Protein AF-A0A453NUN2-F1 (afdb_monomer)

Mean predicted aligned error: 3.06 Å

InterPro domains:
  IPR001870 B30.2/SPRY domain [PS50188] (1-78)
  IPR003877 SPRY domain [PF00622] (1-76)
  IPR013320 Concanavalin A-like lectin/glucanase domain superfamily [SSF49899] (1-76)
  IPR043136 B30.2/SPRY domain superfamily [G3DSA:2.60.120.920] (1-78)
  IPR044736 Ran-binding protein Gid1/RanBPM/SPLA, SPRY domain [cd128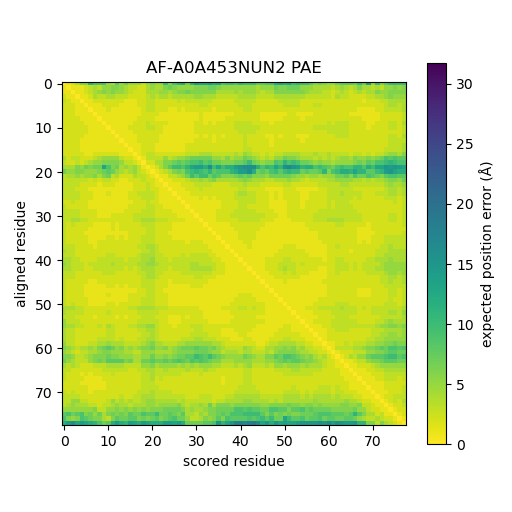85] (1-78)
  IPR050618 Ubiquitination and Signaling Pathway Regulator [PTHR12864] (1-53)

Foldseek 3Di:
DAALDWDQAQVQRWIDHHPDDIDRFFHHHDPPKDKDWDADPVQQWIFMAIPNHTRDIDHNPHDDDDDDDDDDDDPPRD

pLDDT: mean 93.93, std 5.24, range [71.19, 98.75]

Nearest PDB structures (foldseek):
  5ji9-assembly1_A  TM=9.492E-01  e=5.353E-05  Homo sapiens
  5jia-assembly2_B  TM=9.091E-01  e=8.217E-05  Mus musculus
  7nsc-assembly1_A  TM=9.322E-01  e=7.447E-04  Homo sapiens
  4xw3-assembly1_A  TM=6.536E-01  e=3.316E-02  Homo sapiens
  6idc-assembly1_A-2  TM=4.974E-01  e=1.570E+00  Borreliella burgdorferi

Structure (mmCIF, N/CA/C/O backbone):
data_AF-A0A453NUN2-F1
#
_entry.id   AF-A0A453NUN2-F1
#
loop_
_atom_site.group_PDB
_atom_site.id
_atom_site.type_symbol
_atom_site.label_atom_id
_atom_site.label_alt_id
_atom_site.label_comp_id
_atom_site.label_asym_id
_atom_site.label_entity_id
_atom_site.label_seq_id
_atom_site.pdbx_PDB_ins_code
_atom_site.Cartn_x
_atom_site.Cartn_y
_atom_site.Cartn_z
_atom_site.occupancy
_atom_site.B_iso_or_equiv
_atom_site.auth_seq_id
_atom_site.auth_comp_id
_atom_site.auth_asym_id
_atom_site.auth_atom_id
_atom_site.pdbx_PDB_model_num
ATOM 1 N N . TRP A 1 1 ? 1.929 12.903 1.193 1.00 82.56 1 TRP A N 1
ATOM 2 C CA . TRP A 1 1 ? 0.574 12.337 1.095 1.00 82.56 1 TRP A CA 1
ATOM 3 C C . TRP A 1 1 ? -0.390 13.157 1.914 1.00 82.56 1 TRP A C 1
ATOM 5 O O . TRP A 1 1 ? 0.020 13.778 2.888 1.00 82.56 1 TRP A O 1
ATOM 15 N N . GLU A 1 2 ? -1.648 13.191 1.489 1.00 87.75 2 GLU A N 1
ATOM 16 C CA . GLU A 1 2 ? -2.680 14.031 2.095 1.00 87.75 2 GLU A CA 1
ATOM 17 C C . GLU A 1 2 ? -3.287 13.390 3.339 1.00 87.75 2 GLU A C 1
ATOM 19 O O . GLU A 1 2 ? -3.273 12.168 3.491 1.00 87.75 2 GLU A O 1
ATOM 24 N N . SER A 1 3 ? -3.852 14.205 4.231 1.00 88.75 3 SER A N 1
ATOM 25 C CA . SER A 1 3 ? -4.590 13.700 5.396 1.00 88.75 3 SER A CA 1
ATOM 26 C C . SER A 1 3 ? -5.670 12.693 4.982 1.00 88.75 3 SER A C 1
ATOM 28 O O . SER A 1 3 ? -6.257 12.805 3.910 1.00 88.75 3 SER A O 1
ATOM 30 N N . GLN A 1 4 ? -5.934 11.702 5.838 1.00 89.69 4 GLN A N 1
ATOM 31 C CA . GLN A 1 4 ? -6.906 10.627 5.582 1.00 89.69 4 GLN A CA 1
ATOM 32 C C . GLN A 1 4 ? -6.610 9.770 4.335 1.00 89.69 4 GLN A C 1
ATOM 34 O O . GLN A 1 4 ? -7.504 9.093 3.832 1.00 89.69 4 GLN A O 1
ATOM 39 N N . SER A 1 5 ? -5.358 9.741 3.874 1.00 92.50 5 SER A N 1
ATOM 40 C CA . SER A 1 5 ? -4.888 8.806 2.850 1.00 92.50 5 SER A CA 1
ATOM 41 C C . SER A 1 5 ? -3.893 7.797 3.421 1.00 92.50 5 SER A C 1
ATOM 43 O O . SER A 1 5 ? -3.190 8.068 4.402 1.00 92.50 5 SER A O 1
ATOM 45 N N . CYS A 1 6 ? -3.847 6.620 2.804 1.00 94.31 6 CYS A N 1
ATOM 46 C CA . CYS A 1 6 ? -2.846 5.600 3.068 1.00 94.31 6 CYS A CA 1
ATOM 47 C C . CYS A 1 6 ? -2.428 4.950 1.749 1.00 94.31 6 CYS A C 1
ATOM 49 O O . CYS A 1 6 ? -3.290 4.618 0.937 1.00 94.31 6 CYS A O 1
ATOM 51 N N . GLY A 1 7 ? -1.122 4.780 1.548 1.00 95.88 7 GLY A N 1
ATOM 52 C CA . GLY A 1 7 ? -0.562 4.190 0.337 1.00 95.88 7 GLY A CA 1
ATOM 53 C C . GLY A 1 7 ? 0.695 3.379 0.625 1.00 95.88 7 GLY A C 1
ATOM 54 O O . GLY A 1 7 ? 1.466 3.714 1.524 1.00 95.88 7 GLY A O 1
ATOM 55 N N . TYR A 1 8 ? 0.886 2.314 -0.148 1.00 97.56 8 TYR A N 1
ATOM 56 C CA . TYR A 1 8 ? 2.085 1.480 -0.157 1.00 97.56 8 TYR A CA 1
ATOM 57 C C . TYR A 1 8 ? 2.795 1.670 -1.497 1.00 97.56 8 TYR A C 1
ATOM 59 O O . TYR A 1 8 ? 2.179 1.520 -2.551 1.00 97.56 8 TYR A O 1
ATOM 67 N N . HIS A 1 9 ? 4.063 2.062 -1.440 1.00 97.25 9 HIS A N 1
ATOM 68 C CA . HIS A 1 9 ? 4.827 2.531 -2.592 1.00 97.25 9 HIS A CA 1
ATOM 69 C C . HIS A 1 9 ? 5.717 1.450 -3.193 1.00 97.25 9 HIS A C 1
ATOM 71 O O . HIS A 1 9 ? 6.365 0.690 -2.472 1.00 97.25 9 HIS A O 1
ATOM 77 N N . GLY A 1 10 ? 5.760 1.394 -4.525 1.00 97.38 10 GLY A N 1
ATOM 78 C CA . GLY A 1 10 ? 6.522 0.380 -5.254 1.00 97.38 10 GLY A CA 1
ATOM 79 C C . GLY A 1 10 ? 8.017 0.655 -5.304 1.00 97.38 10 GLY A C 1
ATOM 80 O O . GLY A 1 10 ? 8.816 -0.281 -5.217 1.00 97.38 10 GLY A O 1
ATOM 81 N N . ASP A 1 11 ? 8.399 1.928 -5.390 1.00 97.12 11 ASP A N 1
ATOM 82 C CA . ASP A 1 11 ? 9.775 2.372 -5.591 1.00 97.12 11 ASP A CA 1
ATOM 83 C C . ASP A 1 11 ? 10.658 2.184 -4.350 1.00 97.12 11 ASP A C 1
ATOM 85 O O . ASP A 1 11 ? 11.856 1.902 -4.482 1.00 97.12 11 ASP A O 1
ATOM 89 N N . ASP A 1 12 ? 10.085 2.271 -3.149 1.00 97.06 12 ASP A N 1
ATOM 90 C CA . ASP A 1 12 ? 10.803 2.145 -1.879 1.00 97.06 12 ASP A CA 1
ATOM 91 C C . ASP A 1 12 ? 10.282 1.029 -0.956 1.00 97.06 12 ASP A C 1
ATOM 93 O O . ASP A 1 12 ? 11.044 0.543 -0.118 1.00 97.06 12 ASP A O 1
ATOM 97 N N . GLY A 1 13 ? 9.052 0.548 -1.156 1.00 97.88 13 GLY A N 1
ATOM 98 C CA . GLY A 1 13 ? 8.413 -0.439 -0.287 1.00 97.88 13 GLY A CA 1
ATOM 99 C C . GLY A 1 13 ? 7.851 0.157 1.011 1.00 97.88 13 GLY A C 1
ATOM 100 O O . GLY A 1 13 ? 7.602 -0.576 1.975 1.00 97.88 13 GLY A O 1
ATOM 101 N N . TYR A 1 14 ? 7.685 1.478 1.085 1.00 97.88 14 TYR A N 1
ATOM 102 C CA . TYR A 1 14 ? 7.293 2.158 2.314 1.00 97.88 14 TYR A CA 1
ATOM 103 C C . TYR A 1 14 ? 5.783 2.361 2.392 1.00 97.88 14 TYR A C 1
ATOM 105 O O . TYR A 1 14 ? 5.063 2.439 1.392 1.00 97.88 14 TYR A O 1
ATOM 113 N N . LEU A 1 15 ? 5.306 2.461 3.630 1.00 96.44 15 LEU A N 1
ATOM 114 C CA . LEU A 1 15 ? 3.945 2.840 3.957 1.00 96.44 15 LEU A CA 1
ATOM 115 C C . LEU A 1 15 ? 3.881 4.340 4.240 1.00 96.44 15 LEU A C 1
ATOM 117 O O . LEU A 1 15 ? 4.628 4.874 5.065 1.00 96.44 15 LEU A O 1
ATOM 121 N N . TYR A 1 16 ? 2.930 5.005 3.598 1.00 95.00 16 TYR A N 1
ATOM 122 C CA . TYR A 1 16 ? 2.623 6.410 3.803 1.00 95.00 16 TYR A CA 1
ATOM 123 C C . TYR A 1 16 ? 1.220 6.546 4.388 1.00 95.00 16 TYR A C 1
ATOM 125 O O . T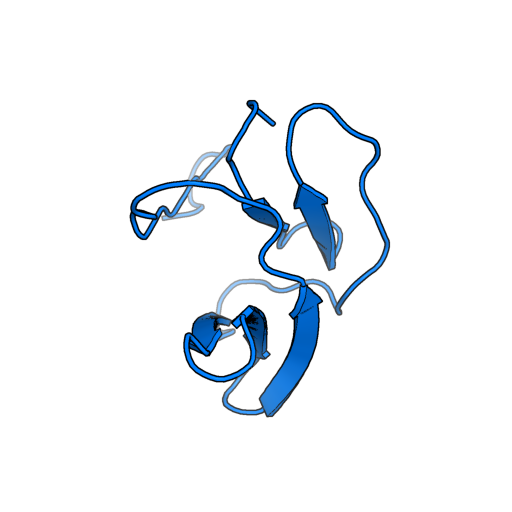YR A 1 16 ? 0.265 5.965 3.873 1.00 95.00 16 TYR A O 1
ATOM 133 N N . ARG A 1 17 ? 1.092 7.307 5.479 1.00 91.44 17 ARG A N 1
ATOM 134 C CA . ARG A 1 17 ? -0.172 7.546 6.191 1.00 91.44 17 ARG A CA 1
ATOM 135 C C . ARG A 1 17 ? -0.307 9.034 6.484 1.00 91.44 17 ARG A C 1
ATOM 137 O O . ARG A 1 17 ? 0.316 9.553 7.409 1.00 91.44 17 ARG A O 1
ATOM 144 N N . GLY A 1 18 ? -1.117 9.736 5.699 1.00 87.75 18 GLY A N 1
ATOM 145 C CA . GLY A 1 18 ? -1.265 11.179 5.870 1.00 87.75 18 GLY A CA 1
ATOM 146 C C . GLY A 1 18 ? -0.004 11.991 5.514 1.00 87.75 18 GLY A C 1
ATOM 147 O O . GLY A 1 18 ? 0.891 11.489 4.830 1.00 87.75 18 GLY A O 1
ATOM 148 N N . PRO A 1 19 ? 0.106 13.236 6.018 1.00 84.19 19 PRO A N 1
ATOM 149 C CA . PRO A 1 19 ? 1.283 14.097 5.841 1.00 84.19 19 PRO A CA 1
ATOM 150 C C . PRO A 1 19 ? 2.485 13.692 6.717 1.00 84.19 19 PRO A C 1
ATOM 152 O O . PRO A 1 19 ? 3.467 14.427 6.798 1.00 84.19 19 PRO A O 1
ATOM 155 N N . GLY A 1 20 ? 2.398 12.556 7.417 1.00 78.44 20 GLY A N 1
ATOM 156 C CA . GLY A 1 20 ? 3.434 12.066 8.317 1.00 78.44 20 GLY A CA 1
ATOM 157 C C . GLY A 1 20 ? 4.662 11.500 7.603 1.00 78.44 20 GLY A C 1
ATOM 158 O O . GLY A 1 20 ? 4.728 11.400 6.377 1.00 78.44 20 GLY A O 1
ATOM 159 N N . LYS A 1 21 ? 5.650 11.107 8.413 1.00 81.19 21 LYS A N 1
ATOM 160 C CA . LYS A 1 21 ? 6.847 10.409 7.938 1.00 81.19 21 LYS A CA 1
ATOM 161 C C . LYS A 1 21 ? 6.460 9.033 7.388 1.00 81.19 21 LYS A C 1
ATOM 163 O O . LYS A 1 21 ? 5.592 8.370 7.949 1.00 81.19 21 LYS A O 1
ATOM 168 N N . SER A 1 22 ? 7.120 8.611 6.316 1.0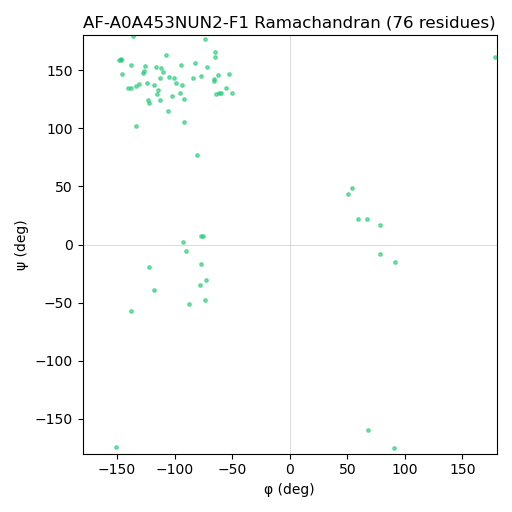0 91.12 22 SER A N 1
ATOM 169 C CA . SER A 1 22 ? 6.995 7.254 5.800 1.00 91.12 22 SER A CA 1
ATOM 170 C C . SER A 1 22 ? 7.688 6.235 6.697 1.00 91.12 22 SER A C 1
ATOM 172 O O . SER A 1 22 ? 8.651 6.541 7.410 1.00 91.12 22 SER A O 1
ATOM 174 N N . GLU A 1 23 ? 7.182 5.010 6.657 1.00 94.44 23 GLU A N 1
ATOM 175 C CA . GLU A 1 23 ? 7.656 3.901 7.474 1.00 94.44 23 GLU A CA 1
ATOM 176 C C . GLU A 1 23 ? 8.052 2.729 6.582 1.00 94.44 23 GLU A C 1
ATOM 178 O O . GLU A 1 23 ? 7.356 2.411 5.617 1.00 94.44 23 GLU A O 1
ATOM 183 N N . SER A 1 24 ? 9.162 2.069 6.921 1.00 96.38 24 SER A N 1
ATOM 184 C CA . SER A 1 24 ? 9.520 0.800 6.285 1.00 96.38 24 SER A CA 1
ATOM 185 C C . SER A 1 24 ? 8.423 -0.222 6.569 1.00 96.38 24 SER A C 1
ATOM 187 O O . SER A 1 24 ? 8.005 -0.370 7.719 1.00 96.38 24 SER A O 1
ATOM 189 N N . PHE A 1 25 ? 7.947 -0.902 5.528 1.00 97.38 25 PHE A N 1
ATOM 190 C CA . PHE A 1 25 ? 6.770 -1.757 5.637 1.00 97.38 25 PHE A CA 1
ATOM 191 C C . PHE A 1 25 ? 6.928 -3.079 4.895 1.00 97.38 25 PHE A C 1
ATOM 193 O O . PHE A 1 25 ? 6.819 -4.142 5.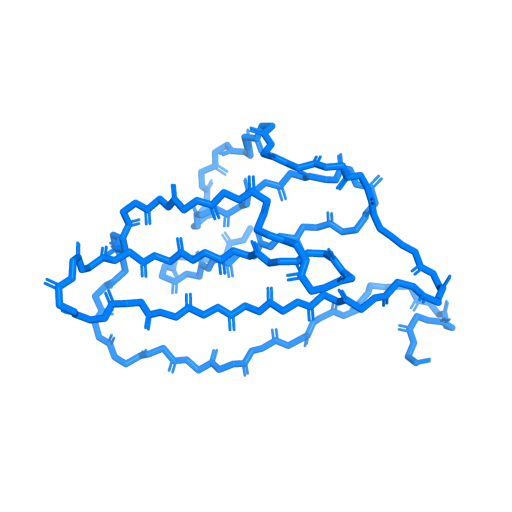501 1.00 97.38 25 PHE A O 1
ATOM 200 N N . GLY A 1 26 ? 7.195 -3.020 3.594 1.00 97.38 26 GLY A N 1
ATOM 201 C CA . GLY A 1 26 ? 7.266 -4.194 2.739 1.00 97.38 26 GLY A CA 1
ATOM 202 C C . GLY A 1 26 ? 8.457 -4.158 1.789 1.00 97.38 26 GLY A C 1
ATOM 203 O O . GLY A 1 26 ? 9.232 -3.202 1.773 1.00 97.38 26 GLY A O 1
ATOM 204 N N . PRO A 1 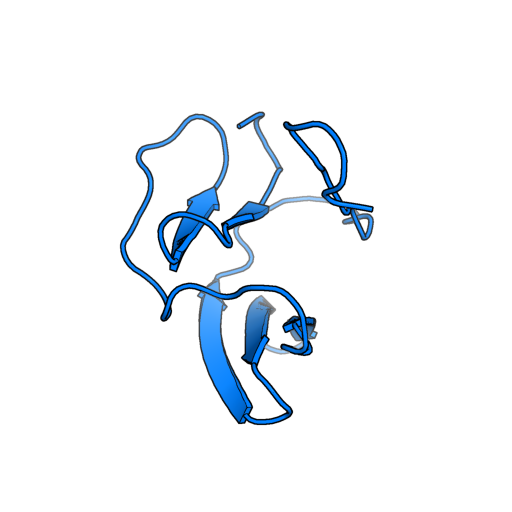27 ? 8.624 -5.206 0.969 1.00 98.00 27 PRO A N 1
ATOM 205 C CA . PRO A 1 27 ? 9.578 -5.168 -0.131 1.00 98.00 27 PRO A CA 1
ATOM 206 C C . PRO A 1 27 ? 9.166 -4.114 -1.169 1.00 98.00 27 PRO A C 1
ATOM 208 O O . PRO A 1 27 ? 8.022 -3.678 -1.211 1.00 98.00 27 PRO A O 1
ATOM 211 N N . LYS A 1 28 ? 10.067 -3.749 -2.076 1.00 98.31 28 LYS A N 1
ATOM 212 C CA . LYS A 1 28 ? 9.682 -3.034 -3.301 1.00 98.31 28 LYS A CA 1
ATOM 213 C C . LYS A 1 28 ? 8.809 -3.924 -4.190 1.00 98.31 28 LYS A C 1
ATOM 215 O O . LYS A 1 28 ? 8.836 -5.159 -4.070 1.00 98.31 28 LYS A O 1
ATOM 220 N N . PHE A 1 29 ? 8.076 -3.321 -5.115 1.00 98.06 29 PHE A N 1
ATOM 221 C CA . PHE A 1 29 ? 7.347 -4.052 -6.150 1.00 98.06 29 PHE A CA 1
ATOM 222 C C . PHE A 1 29 ? 7.473 -3.368 -7.505 1.00 98.06 29 PHE A C 1
ATOM 224 O O . PHE A 1 29 ? 7.756 -2.177 -7.591 1.00 98.06 29 PHE A O 1
ATOM 231 N N . THR A 1 30 ? 7.337 -4.156 -8.565 1.00 97.25 30 THR A N 1
ATOM 232 C CA . THR A 1 30 ? 7.588 -3.705 -9.936 1.00 97.25 30 THR A CA 1
ATOM 233 C C . THR A 1 30 ? 6.732 -4.486 -10.934 1.00 97.25 30 THR A C 1
ATOM 235 O O . THR A 1 30 ? 5.874 -5.277 -10.540 1.00 97.25 30 THR A O 1
ATOM 238 N N . SER A 1 31 ? 6.947 -4.261 -12.229 1.00 96.69 31 SER A N 1
ATOM 239 C CA . SER A 1 31 ? 6.224 -4.917 -13.315 1.00 96.69 31 SER A CA 1
ATOM 240 C C . SER A 1 31 ? 6.192 -6.440 -13.139 1.00 96.69 31 SER A C 1
ATOM 242 O O . SER A 1 31 ? 7.219 -7.082 -12.920 1.00 96.69 31 SER A O 1
ATOM 244 N N . GLY A 1 32 ? 4.992 -7.015 -13.248 1.00 97.12 32 GLY A N 1
ATOM 245 C CA . GLY A 1 32 ? 4.740 -8.447 -13.060 1.00 97.12 32 GLY A CA 1
ATOM 246 C C . GLY A 1 32 ? 4.365 -8.858 -11.632 1.00 97.12 32 GLY A C 1
ATOM 247 O O . GLY A 1 32 ? 3.826 -9.949 -11.458 1.00 97.12 32 GLY A O 1
ATOM 248 N N . ASP A 1 33 ? 4.583 -8.006 -10.624 1.00 98.25 33 ASP A N 1
ATOM 249 C CA . ASP A 1 33 ? 4.060 -8.241 -9.277 1.00 98.25 33 ASP A CA 1
ATOM 250 C C . ASP A 1 33 ? 2.561 -7.909 -9.192 1.00 98.25 33 ASP A C 1
ATOM 252 O O . ASP A 1 33 ? 2.076 -6.947 -9.784 1.00 98.25 33 ASP A O 1
ATOM 256 N N . ILE A 1 34 ? 1.827 -8.677 -8.386 1.00 98.44 34 ILE A N 1
ATOM 257 C CA . ILE A 1 34 ? 0.422 -8.420 -8.059 1.00 98.44 34 ILE A CA 1
ATOM 258 C C . ILE A 1 34 ? 0.344 -7.887 -6.632 1.00 98.44 34 ILE A C 1
ATOM 260 O O . ILE A 1 34 ? 0.634 -8.616 -5.677 1.00 98.44 34 ILE A O 1
ATOM 264 N N . ILE A 1 35 ? -0.092 -6.637 -6.484 1.00 98.38 35 ILE A N 1
ATOM 265 C CA . ILE A 1 35 ? -0.315 -6.009 -5.180 1.00 98.38 35 ILE A CA 1
ATOM 266 C C . ILE A 1 35 ? -1.804 -5.985 -4.856 1.00 98.38 35 ILE A C 1
ATOM 268 O O . ILE A 1 35 ? -2.627 -5.532 -5.647 1.00 98.38 35 ILE A O 1
ATOM 272 N N . GLY A 1 36 ? -2.143 -6.487 -3.671 1.00 98.38 36 GLY A N 1
ATOM 273 C CA . GLY A 1 36 ? -3.488 -6.411 -3.109 1.00 98.38 36 GLY A CA 1
ATOM 274 C C . GLY A 1 36 ? -3.521 -5.453 -1.928 1.00 98.38 36 GLY A C 1
ATOM 275 O O . GLY A 1 36 ? -2.539 -5.339 -1.195 1.00 98.38 36 GLY A O 1
ATOM 276 N N . ALA A 1 37 ? -4.658 -4.794 -1.732 1.00 97.88 37 ALA A N 1
ATOM 277 C CA . ALA A 1 37 ? -4.945 -3.952 -0.578 1.00 97.88 37 ALA A CA 1
ATOM 278 C C . ALA A 1 37 ? -6.312 -4.339 -0.012 1.00 97.88 37 ALA A C 1
ATOM 280 O O . ALA A 1 37 ? -7.255 -4.579 -0.770 1.00 97.88 37 ALA A O 1
ATOM 281 N N . GLY A 1 38 ? -6.431 -4.406 1.311 1.00 96.88 38 GLY A N 1
ATOM 282 C CA . GLY A 1 38 ? -7.666 -4.823 1.961 1.00 96.88 38 GLY A CA 1
ATOM 283 C C . GLY A 1 38 ? -7.913 -4.128 3.290 1.00 96.88 38 GLY A C 1
ATOM 284 O O . GLY A 1 38 ? -6.999 -3.609 3.931 1.00 96.88 38 GLY A O 1
ATOM 285 N N . ILE A 1 39 ? -9.184 -4.126 3.695 1.00 96.12 39 ILE A N 1
ATOM 286 C CA . ILE A 1 39 ? -9.647 -3.603 4.980 1.00 96.12 39 ILE A CA 1
ATOM 287 C C . ILE A 1 39 ? -10.372 -4.724 5.719 1.00 96.12 39 ILE A C 1
ATOM 289 O O . ILE A 1 39 ? -11.377 -5.245 5.235 1.00 96.12 39 ILE A O 1
ATOM 293 N N . ASN A 1 40 ? -9.902 -5.053 6.918 1.00 95.38 40 ASN A N 1
ATOM 294 C CA . ASN A 1 40 ? -10.667 -5.827 7.881 1.00 95.38 40 ASN A CA 1
ATOM 295 C C . ASN A 1 40 ? -11.448 -4.864 8.788 1.00 95.38 40 ASN A C 1
ATOM 297 O O . ASN A 1 40 ? -10.877 -4.239 9.678 1.00 95.38 40 ASN A O 1
ATOM 301 N N . TYR A 1 41 ? -12.762 -4.748 8.585 1.00 92.88 41 TYR A N 1
ATOM 302 C CA . TYR A 1 41 ? -13.616 -3.885 9.412 1.00 92.88 41 TYR A CA 1
ATOM 303 C C . TYR A 1 41 ? -13.952 -4.470 10.790 1.00 92.88 41 TYR A C 1
ATOM 305 O O . TYR A 1 41 ? -14.363 -3.719 11.670 1.00 92.88 41 TYR A O 1
ATOM 313 N N . ILE A 1 42 ? -13.776 -5.774 11.009 1.00 95.19 42 ILE A N 1
ATOM 314 C CA . ILE A 1 42 ? -14.002 -6.377 12.330 1.00 95.19 42 ILE A CA 1
ATOM 315 C C . ILE A 1 42 ? -12.858 -5.979 13.265 1.00 95.19 42 ILE A C 1
ATOM 317 O O . ILE A 1 42 ? -13.095 -5.484 14.361 1.00 95.19 42 ILE A O 1
ATOM 321 N N . GLU A 1 43 ? -11.619 -6.124 12.794 1.00 96.25 43 GLU A N 1
ATOM 322 C CA . GLU A 1 43 ? -10.410 -5.801 13.565 1.00 96.25 43 GLU A CA 1
ATOM 323 C C . GLU A 1 43 ? -9.943 -4.349 13.382 1.00 96.25 43 GLU A C 1
ATOM 325 O O . GLU A 1 43 ? -9.005 -3.913 14.041 1.00 96.25 43 GLU A O 1
ATOM 330 N N . GLN A 1 44 ? -10.592 -3.594 12.488 1.00 94.44 44 GLN A N 1
ATOM 331 C CA . GLN A 1 44 ? -10.188 -2.245 12.075 1.00 94.44 44 GLN A CA 1
ATOM 332 C C . GLN A 1 44 ? -8.730 -2.195 11.588 1.00 94.44 44 GLN A C 1
ATOM 334 O O . GLN A 1 44 ? -7.959 -1.321 11.982 1.0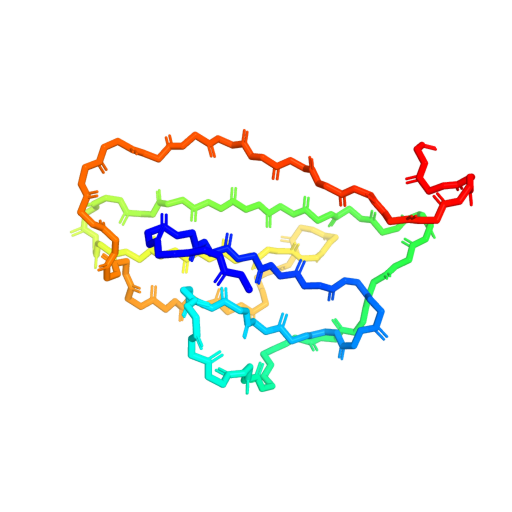0 94.44 44 GLN A O 1
ATOM 339 N N . LEU A 1 45 ? -8.362 -3.118 10.695 1.00 96.12 45 LEU A N 1
ATOM 340 C CA . LEU A 1 45 ? -7.026 -3.201 10.099 1.00 96.12 45 LEU A CA 1
ATOM 341 C C . LEU A 1 45 ? -7.049 -2.888 8.601 1.00 96.12 45 LEU A C 1
ATOM 343 O O . LEU A 1 45 ? -7.967 -3.282 7.884 1.00 96.12 45 LEU A O 1
ATOM 347 N N . LEU A 1 46 ? -6.006 -2.213 8.128 1.00 96.50 46 LEU A N 1
ATOM 348 C CA . LEU A 1 46 ? -5.610 -2.138 6.723 1.00 96.50 46 LEU A CA 1
ATOM 349 C C . LEU A 1 46 ? -4.457 -3.112 6.492 1.00 96.50 46 LEU A C 1
ATOM 351 O O . LEU A 1 46 ? -3.604 -3.272 7.364 1.00 96.50 46 LEU A O 1
ATOM 355 N N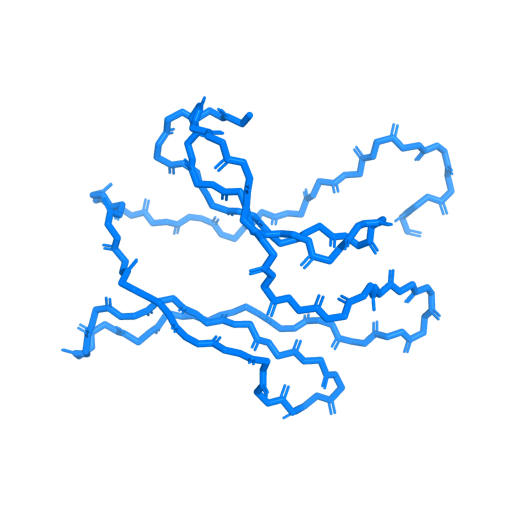 . PHE A 1 47 ? -4.413 -3.757 5.333 1.00 97.62 47 PHE A N 1
ATOM 356 C CA . PHE A 1 47 ? -3.328 -4.671 4.989 1.00 97.62 47 PHE A CA 1
ATOM 357 C C . PHE A 1 47 ? -3.008 -4.649 3.498 1.00 97.62 47 PHE A C 1
ATOM 359 O O . PHE A 1 47 ? -3.850 -4.285 2.675 1.00 97.62 47 PHE A O 1
ATOM 366 N N . PHE A 1 48 ? -1.798 -5.097 3.165 1.00 98.56 48 PHE A N 1
ATOM 367 C CA . PHE A 1 48 ? -1.362 -5.301 1.785 1.00 98.56 48 PHE A CA 1
ATOM 368 C C . PHE A 1 48 ? -0.846 -6.722 1.563 1.00 98.56 48 PHE A C 1
ATOM 370 O O . PHE A 1 48 ? -0.340 -7.375 2.480 1.00 98.56 48 PHE A O 1
ATOM 377 N N . THR A 1 49 ? -0.945 -7.187 0.322 1.00 98.75 49 THR A N 1
ATOM 378 C CA . THR A 1 49 ? -0.420 -8.478 -0.131 1.00 98.75 49 THR A CA 1
ATOM 379 C C . THR A 1 49 ? 0.475 -8.297 -1.347 1.00 98.75 49 THR A C 1
ATOM 381 O O . THR A 1 49 ? 0.199 -7.434 -2.177 1.00 98.75 49 THR A O 1
ATOM 384 N N . LYS A 1 50 ? 1.473 -9.165 -1.510 1.00 98.56 50 LYS A N 1
ATOM 385 C CA . LYS A 1 50 ? 2.284 -9.288 -2.724 1.00 98.56 50 LYS A CA 1
ATOM 386 C C . LYS A 1 50 ? 2.201 -10.716 -3.242 1.00 98.56 50 LYS A C 1
ATOM 388 O O . LYS A 1 50 ? 2.488 -11.653 -2.500 1.00 98.56 50 LYS A O 1
ATOM 393 N N . ASN A 1 51 ? 1.803 -10.885 -4.500 1.00 98.50 51 ASN A N 1
ATOM 394 C CA . ASN A 1 51 ? 1.678 -12.186 -5.166 1.00 98.50 51 ASN A CA 1
ATOM 395 C C . ASN A 1 51 ? 0.861 -13.190 -4.326 1.00 98.50 51 ASN A C 1
ATOM 397 O O . ASN A 1 51 ? 1.254 -14.337 -4.128 1.00 98.50 51 ASN A O 1
ATOM 401 N N . GLY A 1 52 ? -0.253 -12.715 -3.757 1.00 97.88 52 GLY A N 1
ATOM 402 C CA . GLY A 1 52 ? -1.146 -13.496 -2.892 1.00 97.88 52 GLY A CA 1
ATOM 403 C C . GLY A 1 52 ? -0.670 -13.700 -1.447 1.00 97.88 52 GLY A C 1
ATOM 404 O O . GLY A 1 52 ? -1.449 -14.171 -0.625 1.00 97.88 52 GLY A O 1
ATOM 405 N N . SER A 1 53 ? 0.565 -13.324 -1.102 1.00 98.38 53 SER A N 1
ATOM 406 C CA . SER A 1 53 ? 1.104 -13.442 0.261 1.00 98.38 53 SER A CA 1
ATOM 407 C C . SER A 1 53 ? 0.917 -12.153 1.060 1.00 98.38 53 SER A C 1
ATOM 409 O O . SER A 1 53 ? 1.163 -11.064 0.544 1.00 98.38 53 SER A O 1
ATOM 411 N N . LEU A 1 54 ? 0.511 -12.260 2.329 1.00 98.44 54 LEU A N 1
ATOM 412 C CA . LEU A 1 54 ? 0.379 -11.114 3.235 1.00 98.44 54 LEU A CA 1
ATOM 413 C C . LEU A 1 54 ? 1.745 -10.459 3.492 1.00 98.44 54 LEU A C 1
ATOM 415 O O . LEU A 1 54 ? 2.695 -11.140 3.868 1.00 98.44 54 LEU A O 1
ATOM 419 N N . ILE A 1 55 ? 1.822 -9.138 3.317 1.00 97.88 55 ILE A N 1
ATOM 420 C CA . ILE A 1 55 ? 3.006 -8.334 3.657 1.00 97.88 55 ILE A CA 1
ATOM 421 C C . ILE A 1 55 ? 2.925 -7.912 5.123 1.00 97.88 55 ILE A C 1
ATOM 423 O O . ILE A 1 55 ? 3.853 -8.122 5.897 1.00 97.88 55 ILE A O 1
ATOM 427 N N . GLY A 1 56 ? 1.787 -7.335 5.506 1.00 96.62 56 GLY A N 1
ATOM 428 C CA . GLY A 1 56 ? 1.552 -6.834 6.850 1.00 96.62 56 GLY A CA 1
ATOM 429 C C . GLY A 1 56 ? 0.179 -6.192 6.985 1.00 96.62 56 GLY A C 1
ATOM 430 O O . GLY A 1 56 ? -0.450 -5.826 5.987 1.00 96.62 56 GLY A O 1
ATOM 431 N N . ALA A 1 57 ? -0.267 -6.057 8.231 1.00 97.19 57 ALA A N 1
ATOM 432 C CA . ALA A 1 57 ? -1.499 -5.383 8.614 1.00 97.19 57 ALA A CA 1
ATOM 433 C C . ALA A 1 57 ? -1.207 -4.328 9.688 1.00 97.19 57 ALA A C 1
ATOM 435 O O . ALA A 1 57 ? -0.301 -4.502 10.504 1.00 97.19 57 ALA A O 1
ATOM 436 N N . PHE A 1 58 ? -1.965 -3.237 9.692 1.00 94.81 58 PHE A N 1
ATOM 437 C CA . PHE A 1 58 ? -1.794 -2.121 10.620 1.00 94.81 58 PHE A CA 1
ATOM 438 C C . PHE A 1 58 ? -3.141 -1.451 10.935 1.00 94.81 58 PHE A C 1
ATOM 440 O O . PHE A 1 58 ? -4.093 -1.595 10.162 1.00 94.81 58 PHE A O 1
ATOM 447 N N . PRO A 1 59 ? -3.247 -0.718 12.060 1.00 94.25 59 PRO A N 1
ATOM 448 C CA . PRO A 1 59 ? -4.484 -0.046 12.447 1.00 94.25 59 PRO A CA 1
ATOM 449 C C . PRO A 1 59 ? -5.029 0.895 11.366 1.00 94.25 59 PRO A C 1
ATOM 451 O O . PRO A 1 59 ? -4.305 1.703 10.776 1.00 94.25 59 PRO A O 1
ATOM 454 N N . LYS A 1 60 ? -6.338 0.807 11.117 1.00 91.81 60 LYS A N 1
ATOM 455 C CA . LYS A 1 60 ? -7.074 1.705 10.225 1.00 91.81 60 LYS A CA 1
ATOM 456 C C . LYS A 1 60 ? -7.410 3.004 10.961 1.00 91.81 60 LYS A C 1
ATOM 458 O O . LYS A 1 60 ? -8.560 3.267 11.312 1.00 91.81 60 LYS A O 1
ATOM 463 N N . ASP A 1 61 ? -6.413 3.867 11.100 1.00 87.75 61 ASP A N 1
ATOM 464 C CA . ASP A 1 61 ? -6.547 5.160 11.791 1.00 87.75 61 ASP A CA 1
ATOM 465 C C . ASP A 1 61 ? -7.257 6.245 10.949 1.00 87.75 61 ASP A C 1
ATOM 467 O O . ASP A 1 61 ? -7.353 7.410 11.343 1.00 87.75 61 ASP A O 1
ATOM 471 N N . ILE A 1 62 ? -7.792 5.880 9.778 1.00 88.75 62 ILE A N 1
ATOM 472 C CA . ILE A 1 62 ? -8.535 6.781 8.891 1.00 88.75 62 ILE A CA 1
ATOM 473 C C . ILE A 1 62 ? -10.033 6.724 9.204 1.00 88.75 62 ILE A C 1
ATOM 475 O O . ILE A 1 62 ? -10.657 5.658 9.172 1.00 88.75 62 ILE A O 1
ATOM 479 N N . LYS A 1 63 ? -10.627 7.893 9.466 1.00 85.62 63 LYS A N 1
ATOM 480 C CA . LYS A 1 63 ? -12.070 8.063 9.694 1.00 85.62 63 LYS A CA 1
ATOM 481 C C . LYS A 1 63 ? -12.828 8.200 8.372 1.00 85.62 63 LYS A C 1
ATOM 483 O O . LYS A 1 63 ? -12.353 8.879 7.468 1.00 85.62 63 LYS A O 1
ATOM 488 N N . GLY A 1 64 ? -14.035 7.634 8.315 1.00 86.88 64 GLY A N 1
ATOM 489 C CA . GLY A 1 64 ? -14.940 7.750 7.167 1.00 86.88 64 GLY A CA 1
ATOM 490 C C . GLY A 1 64 ? -14.786 6.641 6.117 1.00 86.88 64 GLY A C 1
ATOM 491 O O . GLY A 1 64 ? -14.052 5.670 6.345 1.00 86.88 64 GLY A O 1
ATOM 492 N N . PRO A 1 65 ? -15.526 6.751 4.998 1.00 90.00 65 PRO A N 1
ATOM 493 C CA . PRO A 1 65 ? -15.398 5.832 3.876 1.00 90.00 65 PRO A CA 1
ATOM 494 C C . PRO A 1 65 ? -14.017 5.974 3.231 1.00 90.00 65 PRO A C 1
ATOM 496 O O . PRO A 1 65 ? -13.495 7.078 3.089 1.00 90.00 65 PRO A O 1
ATOM 499 N N . LEU A 1 66 ? -13.442 4.841 2.838 1.00 92.31 66 LEU A N 1
ATOM 500 C CA . LEU A 1 66 ? -12.212 4.776 2.058 1.00 92.31 66 LEU A CA 1
ATOM 501 C C . LEU A 1 66 ? -12.562 4.404 0.621 1.00 92.31 66 LEU A C 1
ATOM 503 O O . LEU A 1 66 ? -13.467 3.601 0.392 1.00 92.31 66 LEU A O 1
ATOM 507 N N . TYR A 1 67 ? -11.820 4.969 -0.321 1.00 94.88 67 TYR A N 1
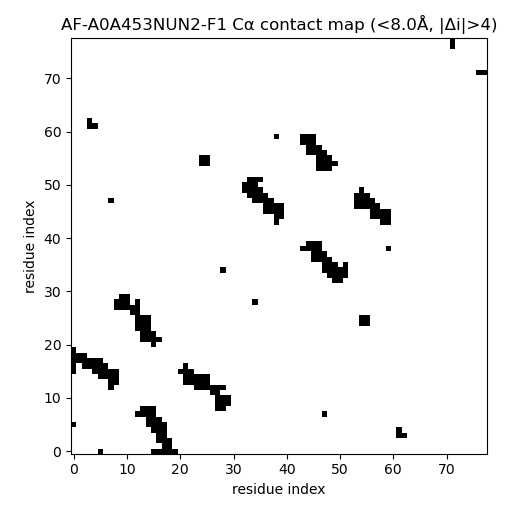ATOM 508 C CA . TYR A 1 67 ? -11.960 4.692 -1.744 1.00 94.88 67 TYR A CA 1
ATOM 509 C C . TYR A 1 67 ? -10.680 4.011 -2.233 1.00 94.88 67 TYR A C 1
ATOM 511 O O . TYR A 1 67 ? -9.593 4.481 -1.886 1.00 94.88 67 TYR A O 1
ATOM 519 N N . PRO A 1 68 ? -10.778 2.907 -2.992 1.00 96.12 68 PRO A N 1
ATOM 520 C CA . PRO A 1 68 ? -9.619 2.324 -3.651 1.00 96.12 68 PRO A CA 1
ATOM 521 C C . PRO A 1 68 ? -8.993 3.341 -4.608 1.00 96.12 68 PRO A C 1
ATOM 523 O O . PRO A 1 68 ? -9.697 3.931 -5.426 1.00 96.12 68 PRO A O 1
ATOM 526 N N . THR A 1 69 ? -7.679 3.517 -4.511 1.00 95.94 69 THR A N 1
ATOM 527 C CA . THR A 1 69 ? -6.930 4.492 -5.306 1.00 95.94 69 THR A CA 1
ATOM 528 C C . THR A 1 69 ? -5.635 3.858 -5.783 1.00 95.94 69 THR A C 1
ATOM 530 O O . THR A 1 69 ? -4.925 3.229 -5.000 1.00 95.94 69 THR A O 1
ATOM 533 N N . ILE A 1 70 ? -5.325 4.063 -7.058 1.00 95.94 70 ILE A N 1
ATOM 534 C CA . ILE A 1 70 ? -4.022 3.783 -7.659 1.00 95.94 70 ILE A CA 1
ATOM 535 C C . ILE A 1 70 ? -3.486 5.128 -8.148 1.00 95.94 70 ILE A C 1
ATOM 537 O O . ILE A 1 70 ? -4.249 5.936 -8.678 1.00 95.94 70 ILE A O 1
ATOM 541 N N . ALA A 1 71 ? -2.200 5.384 -7.927 1.00 94.62 71 ALA A N 1
ATOM 542 C CA . ALA A 1 71 ? -1.533 6.596 -8.375 1.00 94.62 71 ALA A CA 1
ATOM 543 C C . ALA A 1 71 ? -0.202 6.226 -9.027 1.00 94.62 71 ALA A C 1
ATOM 545 O O . ALA A 1 71 ? 0.540 5.406 -8.492 1.00 94.62 71 ALA A O 1
ATOM 546 N N . VAL A 1 72 ? 0.071 6.858 -10.162 1.00 95.25 72 VAL A N 1
ATOM 547 C CA . VAL A 1 72 ? 1.319 6.752 -10.921 1.00 95.25 72 VAL A CA 1
ATOM 548 C C . VAL A 1 72 ? 1.998 8.118 -10.933 1.00 95.25 72 VAL A C 1
ATOM 550 O O . VAL A 1 72 ? 1.328 9.146 -10.796 1.00 95.25 72 VAL A O 1
ATOM 553 N N . HIS A 1 73 ? 3.321 8.138 -11.051 1.00 92.94 73 HIS A N 1
ATOM 554 C CA . HIS A 1 73 ? 4.111 9.369 -11.054 1.00 92.94 73 HIS A CA 1
ATOM 555 C C . HIS A 1 73 ? 4.857 9.569 -12.373 1.00 92.94 73 HIS A C 1
ATOM 55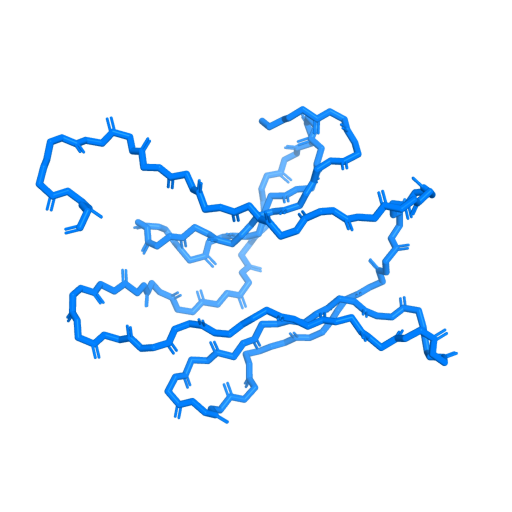7 O O . HIS A 1 73 ? 4.925 10.697 -12.865 1.00 92.94 73 HIS A O 1
ATOM 563 N N . SER A 1 74 ? 5.396 8.496 -12.948 1.00 91.38 74 SER A N 1
ATOM 564 C CA . SER A 1 74 ? 6.249 8.559 -14.134 1.00 91.38 74 SER A CA 1
ATOM 565 C C . SER A 1 74 ? 5.530 8.037 -15.376 1.00 91.38 74 SER A C 1
ATOM 567 O O . SER A 1 74 ? 4.510 7.355 -15.299 1.00 91.38 74 SER A O 1
ATOM 569 N N . GLN A 1 75 ? 6.080 8.364 -16.543 1.00 91.94 75 GLN A N 1
ATOM 570 C CA . GLN A 1 75 ? 5.633 7.789 -17.806 1.00 91.94 75 GLN A CA 1
ATOM 571 C C . GLN A 1 75 ? 5.857 6.265 -17.809 1.00 91.94 75 GLN A C 1
ATOM 573 O O . GLN A 1 75 ? 6.839 5.793 -17.240 1.00 91.94 75 GLN A O 1
ATOM 578 N N . ASP A 1 76 ? 4.955 5.527 -18.462 1.00 87.94 76 ASP A N 1
ATOM 579 C CA . ASP A 1 76 ? 5.003 4.065 -18.630 1.00 87.94 76 ASP A CA 1
ATOM 580 C C . ASP A 1 76 ? 4.815 3.237 -17.334 1.00 87.94 76 ASP A C 1
ATOM 582 O O . ASP A 1 76 ? 5.205 2.072 -17.272 1.00 87.94 76 ASP A O 1
ATOM 586 N N . GLU A 1 77 ? 4.199 3.819 -16.296 1.00 86.31 77 GLU A N 1
ATOM 587 C CA . GLU A 1 77 ? 3.818 3.127 -15.045 1.00 86.31 77 GLU A CA 1
ATOM 588 C C . GLU A 1 77 ? 2.374 2.571 -15.047 1.00 86.31 77 GLU A C 1
ATOM 590 O O . GLU A 1 77 ? 1.930 2.023 -14.034 1.00 86.31 77 GLU A O 1
ATOM 595 N N . GLU A 1 78 ? 1.643 2.719 -16.156 1.00 71.19 78 GLU A N 1
ATOM 596 C CA . GLU A 1 78 ? 0.261 2.236 -16.347 1.00 71.19 78 GLU A CA 1
ATOM 597 C C . GLU A 1 78 ? 0.149 0.809 -16.908 1.00 71.19 78 GLU A C 1
ATOM 599 O O . GLU A 1 78 ? 1.045 0.373 -17.670 1.00 71.19 78 GLU A O 1
#

Solvent-accessible surface area (backbone atoms only — not comparable to full-atom values): 5040 Å² total; per-residue (Å²): 100,55,76,83,40,74,51,77,41,41,92,74,7,29,35,39,53,18,74,54,78,71,38,90,66,48,71,61,54,56,94,90,64,47,78,47,76,49,73,43,79,88,80,41,28,35,35,38,26,50,74,89,40,80,61,52,72,46,78,52,86,56,82,78,90,82,76,94,79,85,86,76,90,62,88,89,70,123

Sequence (78 aa):
WESQSCGYHGDDGYLYRGPGKSESFGPKFTSGDIIGAGINYIEQLLFFTKNGSLIGAFPKDIKGPLYPTIAVHSQDEE

Secondary structure (DSSP, 8-state):
--TT-EEE-TTT-EEEETTS--EE-S----TT--EEEEEETTTTEEEEEETTEEEEEEE----S---------STT--

Organism: Aegilops tauschii subsp. strangulata (NCBI:txid200361)

Radius of gyration: 12.5 Å; Cα contacts (8 Å, |Δi|>4): 124; chains: 1; bounding box: 26×28×32 Å